Protein AF-A0A2H0JTB2-F1 (afdb_monomer_lite)

Sequence (152 aa):
MSIKDILLQKGWAGTTIDRGETVSHLNPVIRVMTVTMHYWDAAQRALEAGAATAGAVSADDMAQARKVLRMDIGKMCETVFSAGGVAYNGVDLEASDYTFEPDGWAGVRAQEKALGEALAQQVDIQHHMRTRAILAAVAANHEARMTLIRNC

pLDDT: mean 90.11, std 13.78, range [41.56, 98.75]

Structure (mmCIF, N/CA/C/O backbone):
data_AF-A0A2H0JTB2-F1
#
_entry.id   AF-A0A2H0JTB2-F1
#
loop_
_atom_site.group_PDB
_atom_site.id
_atom_site.type_symbol
_atom_site.label_atom_id
_atom_site.label_alt_id
_atom_site.label_comp_id
_atom_site.label_asym_id
_atom_site.label_entity_id
_atom_site.label_seq_id
_atom_site.pdbx_PDB_ins_code
_atom_site.Cartn_x
_atom_site.Cartn_y
_atom_site.Cartn_z
_atom_site.occupancy
_atom_site.B_iso_or_equiv
_atom_site.auth_seq_id
_atom_site.auth_comp_id
_atom_site.auth_asym_id
_atom_site.auth_atom_id
_atom_site.pdbx_PDB_model_num
ATOM 1 N N . MET A 1 1 ? -37.094 13.014 25.010 1.00 46.44 1 MET A N 1
ATOM 2 C CA . MET A 1 1 ? -35.644 13.154 24.770 1.00 46.44 1 MET A CA 1
ATOM 3 C C . MET A 1 1 ? -34.997 13.389 26.125 1.00 46.44 1 MET A C 1
ATOM 5 O O . MET A 1 1 ? -35.443 14.281 26.836 1.00 46.44 1 MET A O 1
ATOM 9 N N . SER A 1 2 ? -34.090 12.515 26.547 1.00 58.12 2 SER A N 1
ATOM 10 C CA . SER A 1 2 ? -33.542 12.465 27.904 1.00 58.12 2 SER A CA 1
ATOM 11 C C . SER A 1 2 ? -32.193 13.177 27.993 1.00 58.12 2 SER A C 1
ATOM 13 O O . SER A 1 2 ? -31.403 13.159 27.054 1.00 58.12 2 SER A O 1
ATOM 15 N N . ILE A 1 3 ? -31.873 13.728 29.167 1.00 59.16 3 ILE A N 1
ATOM 16 C CA . ILE A 1 3 ? -30.541 14.280 29.479 1.00 59.16 3 ILE A CA 1
ATOM 17 C C . ILE A 1 3 ? -29.433 13.223 29.289 1.00 59.16 3 ILE A C 1
ATOM 19 O O . ILE A 1 3 ? -28.303 13.566 28.944 1.00 59.16 3 ILE A O 1
ATOM 23 N N . LYS A 1 4 ? -29.761 11.931 29.446 1.00 54.06 4 LYS A N 1
ATOM 24 C CA . LYS A 1 4 ? -28.835 10.815 29.182 1.00 54.06 4 LYS A CA 1
ATOM 25 C C . LYS A 1 4 ? -28.439 10.710 27.702 1.00 54.06 4 LYS A C 1
ATOM 27 O O . LYS A 1 4 ? -27.277 10.433 27.418 1.00 54.06 4 LYS A O 1
ATOM 32 N N . ASP A 1 5 ? -29.362 11.000 26.787 1.00 54.88 5 ASP A N 1
ATOM 33 C CA . ASP A 1 5 ? -29.134 10.923 25.337 1.00 54.88 5 ASP A CA 1
ATOM 34 C C . ASP A 1 5 ? -28.129 12.006 24.893 1.00 54.88 5 ASP A C 1
ATOM 36 O O . ASP A 1 5 ? -27.235 11.757 24.089 1.00 54.88 5 ASP A O 1
ATOM 40 N N . ILE A 1 6 ? -28.222 13.196 25.499 1.00 59.03 6 ILE A N 1
ATOM 41 C CA . ILE A 1 6 ? -27.348 14.351 25.226 1.00 59.03 6 ILE A CA 1
ATOM 42 C C . ILE A 1 6 ? -25.940 14.151 25.817 1.00 59.03 6 ILE A C 1
ATOM 44 O O . ILE A 1 6 ? -24.952 14.614 25.247 1.00 59.03 6 ILE A O 1
ATOM 48 N N . LEU A 1 7 ? -25.822 13.446 26.949 1.00 52.47 7 LEU A N 1
ATOM 49 C CA . LEU A 1 7 ? -24.527 13.125 27.561 1.00 52.47 7 LEU A CA 1
ATOM 50 C C . LEU A 1 7 ? -23.753 12.048 26.785 1.00 52.47 7 LEU A C 1
ATOM 52 O O . LEU A 1 7 ? -22.538 12.173 26.651 1.00 52.47 7 LEU A O 1
ATOM 56 N N . LEU A 1 8 ? -24.436 11.043 26.224 1.00 54.69 8 LEU A N 1
ATOM 57 C CA . LEU A 1 8 ? -23.801 10.018 25.382 1.00 54.69 8 LEU A CA 1
ATOM 58 C C . LEU A 1 8 ? -23.358 10.555 24.009 1.00 54.69 8 LEU A C 1
ATOM 60 O O . LEU A 1 8 ? -22.412 10.033 23.426 1.00 54.69 8 LEU A O 1
ATOM 64 N N . GLN A 1 9 ? -23.965 11.639 23.515 1.00 44.19 9 GLN A N 1
ATOM 65 C CA . GLN A 1 9 ? -23.557 12.282 22.258 1.00 44.19 9 GLN A CA 1
ATOM 66 C C . GLN A 1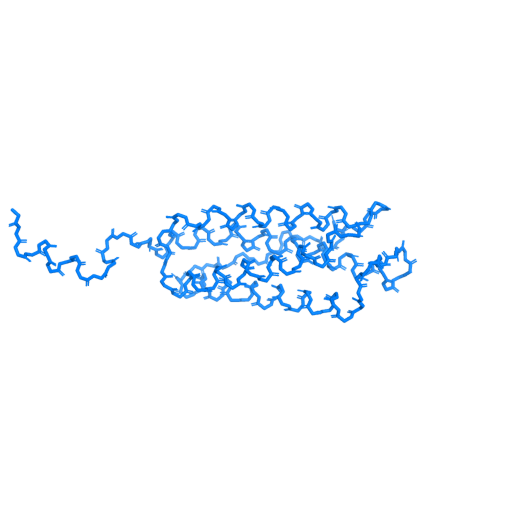 9 ? -22.242 13.081 22.343 1.00 44.19 9 GLN A C 1
ATOM 68 O O . GLN A 1 9 ? -21.721 13.513 21.312 1.00 44.19 9 GLN A O 1
ATOM 73 N N . LYS A 1 10 ? -21.639 13.252 23.530 1.00 43.25 10 LYS A N 1
ATOM 74 C CA . LYS A 1 10 ? -20.318 13.890 23.666 1.00 43.25 10 LYS A CA 1
ATOM 75 C C . LYS A 1 10 ? -19.164 12.909 23.440 1.00 43.25 10 LYS A C 1
ATOM 77 O O . LYS A 1 10 ? -18.406 12.599 24.353 1.00 43.25 10 LYS A O 1
ATOM 82 N N . GLY A 1 11 ? -18.989 12.533 22.172 1.00 41.56 11 GLY A N 1
ATOM 83 C CA . GLY A 1 11 ? -17.727 12.010 21.642 1.00 41.56 11 GLY A CA 1
ATOM 84 C C . GLY A 1 11 ? -17.784 10.577 21.122 1.00 41.56 11 GLY A C 1
ATOM 85 O O . GLY A 1 11 ? -17.272 9.678 21.778 1.00 41.56 11 GLY A O 1
ATOM 86 N N . TRP A 1 12 ? -18.320 10.384 19.907 1.00 48.94 12 TRP A N 1
ATOM 87 C CA . TRP A 1 12 ? -18.082 9.203 19.043 1.00 48.94 12 TRP A CA 1
ATOM 88 C C . TRP A 1 12 ? -18.455 7.805 19.598 1.00 48.94 12 TRP A C 1
ATOM 90 O O . TRP A 1 12 ? -18.274 6.788 18.919 1.00 48.94 12 TRP A O 1
ATOM 100 N N . ALA A 1 13 ? -19.016 7.744 20.805 1.00 46.31 13 ALA A N 1
ATOM 101 C CA . ALA A 1 13 ? -19.425 6.526 21.486 1.00 46.31 13 ALA A CA 1
ATOM 102 C C . ALA A 1 13 ? -20.735 5.982 20.890 1.00 46.31 13 ALA A C 1
ATOM 104 O O . ALA A 1 13 ? -21.819 6.471 21.199 1.00 46.31 13 ALA A O 1
ATOM 105 N N . GLY A 1 14 ? -20.619 4.966 20.030 1.00 55.06 14 GLY A N 1
ATOM 106 C CA . GLY A 1 14 ? -21.752 4.257 19.418 1.00 55.06 14 GLY A CA 1
ATOM 107 C C . GLY A 1 14 ? -21.791 4.275 17.887 1.00 55.06 14 GLY A C 1
ATOM 108 O O . GLY A 1 14 ? -22.578 3.534 17.313 1.00 55.06 14 GLY A O 1
ATOM 109 N N . THR A 1 15 ? -20.952 5.079 17.224 1.00 73.12 15 THR A N 1
ATOM 110 C CA . THR A 1 15 ? -20.831 5.098 15.749 1.00 73.12 15 THR A CA 1
ATOM 111 C C . THR A 1 15 ? -19.473 4.644 15.232 1.00 73.12 15 THR A C 1
ATOM 113 O O . THR A 1 15 ? -19.349 4.406 14.040 1.00 73.12 15 THR A O 1
ATOM 116 N N . THR A 1 16 ? -18.453 4.566 16.091 1.00 89.56 16 THR A N 1
ATOM 117 C CA . THR A 1 16 ? -17.132 4.043 15.707 1.00 89.56 16 THR A CA 1
ATOM 118 C C . THR A 1 16 ? -17.220 2.527 15.561 1.00 89.56 16 THR A C 1
ATOM 120 O O . THR A 1 16 ? -17.787 1.892 16.451 1.00 89.56 16 THR A O 1
ATOM 123 N N . ILE A 1 17 ? -16.644 1.966 14.494 1.00 93.94 17 ILE A N 1
ATOM 124 C CA . ILE A 1 17 ? -16.574 0.508 14.309 1.00 93.94 17 ILE A CA 1
ATOM 125 C C . ILE A 1 17 ? -15.826 -0.163 15.466 1.00 93.94 17 ILE A C 1
ATOM 127 O O . ILE A 1 17 ? -14.963 0.451 16.105 1.00 93.94 17 ILE A O 1
ATOM 131 N N . ASP A 1 18 ? -16.130 -1.430 15.725 1.00 94.31 18 ASP A N 1
ATOM 132 C CA . ASP A 1 18 ? -15.445 -2.210 16.743 1.00 94.31 18 ASP A CA 1
ATOM 133 C C . ASP A 1 18 ? -14.055 -2.709 16.290 1.00 94.31 18 ASP A C 1
ATOM 135 O O . ASP A 1 18 ? -13.543 -2.429 15.196 1.00 94.31 18 ASP A O 1
ATOM 139 N N . ARG A 1 19 ? -13.382 -3.433 17.189 1.00 95.06 19 ARG A N 1
ATOM 140 C CA . ARG A 1 19 ? -12.046 -3.978 16.933 1.00 95.06 19 ARG A CA 1
ATOM 141 C C . ARG A 1 19 ? -12.048 -5.093 15.884 1.00 95.06 19 ARG A C 1
ATOM 143 O O . ARG A 1 19 ? -11.144 -5.120 15.057 1.00 95.06 19 ARG A O 1
ATOM 150 N N . GLY A 1 20 ? -13.028 -5.993 15.897 1.00 96.62 20 GLY A N 1
ATOM 151 C CA . GLY A 1 20 ? -13.170 -7.062 14.906 1.00 96.62 20 GLY A CA 1
ATOM 152 C C . GLY A 1 20 ? -13.525 -6.519 13.522 1.00 96.62 20 GLY A C 1
ATOM 153 O O . GLY A 1 20 ? -12.956 -6.966 12.525 1.00 96.62 20 GLY A O 1
ATOM 154 N N . GLU A 1 21 ? -14.374 -5.494 13.456 1.00 97.25 21 GLU A N 1
ATOM 155 C CA . GLU A 1 21 ? -14.641 -4.732 12.231 1.00 97.25 21 GLU A CA 1
ATOM 156 C C . GLU A 1 21 ? -13.365 -4.047 11.718 1.00 97.25 21 GLU A C 1
ATOM 158 O O . GLU A 1 21 ? -13.029 -4.179 10.542 1.00 97.25 21 GLU A O 1
ATOM 163 N N . THR A 1 22 ? -12.583 -3.404 12.598 1.00 96.88 22 THR A N 1
ATOM 164 C CA . THR A 1 22 ? -11.279 -2.813 12.235 1.00 96.88 22 THR A CA 1
ATOM 165 C C . THR A 1 22 ? -10.350 -3.856 11.598 1.00 96.88 22 THR A C 1
ATOM 167 O O . THR A 1 22 ? -9.773 -3.608 10.541 1.00 96.88 22 THR A O 1
ATOM 170 N N . VAL A 1 23 ? -10.225 -5.049 12.193 1.00 98.25 23 VAL A N 1
ATOM 171 C CA . VAL A 1 23 ? -9.418 -6.153 11.634 1.00 98.25 23 VAL A CA 1
ATOM 172 C C . VAL A 1 23 ? -9.951 -6.589 10.263 1.00 98.25 23 VAL A C 1
ATOM 174 O O . VAL A 1 23 ? -9.175 -6.753 9.320 1.00 98.25 23 VAL A O 1
ATOM 177 N N . SER A 1 24 ? -11.272 -6.740 10.146 1.00 98.12 24 SER A N 1
ATOM 178 C CA . SER A 1 24 ? -11.953 -7.214 8.934 1.00 98.12 24 SER A CA 1
ATOM 179 C C . SER A 1 24 ? -11.835 -6.237 7.762 1.00 98.12 24 SER A C 1
ATOM 181 O O . SER A 1 24 ? -11.695 -6.672 6.622 1.00 98.12 24 SER A O 1
ATOM 183 N N . HIS A 1 25 ? -11.839 -4.930 8.031 1.00 98.12 25 HIS A N 1
ATOM 184 C CA . HIS A 1 25 ? -11.683 -3.891 7.013 1.00 98.12 25 HIS A CA 1
ATOM 185 C C . HIS A 1 25 ? -10.225 -3.640 6.609 1.00 98.12 25 HIS A C 1
ATOM 187 O O . HIS A 1 25 ? -9.956 -3.422 5.428 1.00 98.12 25 HIS A O 1
ATOM 193 N N . LEU A 1 26 ? -9.270 -3.683 7.547 1.00 98.44 26 LEU A N 1
ATOM 194 C CA . LEU A 1 26 ? -7.871 -3.363 7.236 1.00 98.44 26 LEU A CA 1
ATOM 195 C C . LEU A 1 26 ? -7.109 -4.522 6.579 1.00 98.44 26 LEU A C 1
ATOM 197 O O . LEU A 1 26 ? -6.254 -4.261 5.736 1.00 98.44 26 LEU A O 1
ATOM 201 N N . ASN A 1 27 ? -7.406 -5.786 6.901 1.00 98.56 27 ASN A N 1
ATOM 202 C CA . ASN A 1 27 ? -6.689 -6.929 6.315 1.00 98.56 27 ASN A CA 1
ATOM 203 C C . ASN A 1 27 ? -6.789 -7.024 4.773 1.00 98.56 27 ASN A C 1
ATOM 205 O O . ASN A 1 27 ? -5.755 -7.247 4.139 1.00 98.56 27 ASN A O 1
ATOM 209 N N . PRO A 1 28 ? -7.956 -6.797 4.134 1.00 98.50 28 PRO A N 1
ATOM 210 C CA . PRO A 1 28 ? -8.051 -6.679 2.678 1.00 98.50 28 PRO A CA 1
ATOM 211 C C . PRO A 1 28 ? -7.175 -5.560 2.097 1.00 98.50 28 PRO A C 1
ATOM 213 O O . PRO A 1 28 ? -6.504 -5.777 1.090 1.00 98.50 28 PRO A O 1
ATOM 216 N N . VAL A 1 29 ? -7.114 -4.392 2.752 1.00 98.69 29 VAL A N 1
ATOM 217 C CA . VAL A 1 29 ? -6.257 -3.273 2.318 1.00 98.69 29 VAL A CA 1
ATOM 218 C C . VAL A 1 29 ? -4.778 -3.649 2.440 1.00 98.69 29 VAL A C 1
ATOM 220 O O . VAL A 1 29 ? -4.026 -3.459 1.488 1.00 98.69 29 VAL A O 1
ATOM 223 N N . ILE A 1 30 ? -4.366 -4.257 3.560 1.00 98.75 30 ILE A N 1
ATOM 224 C CA . ILE A 1 30 ? -2.994 -4.754 3.767 1.00 98.75 30 ILE A CA 1
ATOM 225 C C . ILE A 1 30 ? -2.615 -5.756 2.671 1.00 98.75 30 ILE A C 1
ATOM 227 O O . ILE A 1 30 ? -1.527 -5.652 2.113 1.00 98.75 30 ILE A O 1
ATOM 231 N N . ARG A 1 31 ? -3.515 -6.675 2.295 1.00 98.62 31 ARG A N 1
ATOM 232 C CA . ARG A 1 31 ? -3.274 -7.620 1.194 1.00 98.62 31 ARG A CA 1
ATOM 233 C C . ARG A 1 31 ? -3.000 -6.916 -0.131 1.00 98.62 31 ARG A C 1
ATOM 235 O O . ARG A 1 31 ? -2.021 -7.253 -0.793 1.00 98.62 31 ARG A O 1
ATOM 242 N N . VAL A 1 32 ? -3.803 -5.915 -0.494 1.00 98.50 32 VAL A N 1
ATOM 243 C CA . VAL A 1 32 ? -3.564 -5.119 -1.710 1.00 98.50 32 VAL A CA 1
ATOM 244 C C . VAL A 1 32 ? -2.237 -4.355 -1.617 1.00 98.50 32 VAL A C 1
ATOM 246 O O . VAL A 1 32 ? -1.475 -4.350 -2.581 1.00 98.50 32 VAL A O 1
ATOM 249 N N . MET A 1 33 ? -1.895 -3.778 -0.460 1.00 98.69 33 MET A N 1
ATOM 250 C CA . MET A 1 33 ? -0.603 -3.104 -0.253 1.00 98.69 33 MET A CA 1
ATOM 251 C C . MET A 1 33 ? 0.591 -4.061 -0.402 1.00 98.69 33 MET A C 1
ATOM 253 O O . MET A 1 33 ? 1.577 -3.695 -1.040 1.00 98.69 33 MET A O 1
ATOM 257 N N . THR A 1 34 ? 0.508 -5.286 0.128 1.00 98.25 34 THR A N 1
ATOM 258 C CA . THR A 1 34 ? 1.553 -6.314 -0.025 1.00 98.25 34 THR A CA 1
ATOM 259 C C . THR A 1 34 ? 1.703 -6.742 -1.486 1.00 98.25 34 THR A C 1
ATOM 261 O O . THR A 1 34 ? 2.819 -6.774 -1.996 1.00 98.25 34 THR A O 1
ATOM 264 N N . VAL A 1 35 ? 0.597 -6.974 -2.203 1.00 98.19 35 VAL A N 1
ATOM 265 C CA . VAL A 1 35 ? 0.626 -7.247 -3.653 1.00 98.19 35 VAL A CA 1
ATOM 266 C C . VAL A 1 35 ? 1.249 -6.074 -4.422 1.00 98.19 35 VAL A C 1
ATOM 268 O O . VAL A 1 35 ? 2.134 -6.283 -5.248 1.00 98.19 35 VAL A O 1
ATOM 271 N N . THR A 1 36 ? 0.866 -4.835 -4.103 1.00 97.94 36 THR A N 1
ATOM 272 C CA . THR A 1 36 ? 1.453 -3.617 -4.691 1.00 97.94 36 THR A CA 1
ATOM 273 C C . THR A 1 36 ? 2.968 -3.582 -4.468 1.00 97.94 36 THR A C 1
ATOM 275 O O . THR A 1 36 ? 3.723 -3.323 -5.403 1.00 97.94 36 THR A O 1
ATOM 278 N N . MET A 1 37 ? 3.435 -3.922 -3.261 1.00 97.94 37 MET A N 1
ATOM 279 C CA . MET A 1 37 ? 4.862 -3.998 -2.934 1.00 97.94 37 MET A CA 1
ATOM 280 C C . MET A 1 37 ? 5.598 -5.034 -3.794 1.00 97.94 37 MET A C 1
ATOM 282 O O . MET A 1 37 ? 6.683 -4.736 -4.285 1.00 97.94 37 MET A O 1
ATOM 286 N N . HIS A 1 38 ? 5.011 -6.207 -4.056 1.00 97.38 38 HIS A N 1
ATOM 287 C CA . HIS A 1 38 ? 5.632 -7.198 -4.941 1.00 97.38 38 HIS A CA 1
ATOM 288 C C . HIS A 1 38 ? 5.778 -6.714 -6.393 1.00 97.38 38 HIS A C 1
ATOM 290 O O . HIS A 1 38 ? 6.794 -7.010 -7.021 1.00 97.38 38 HIS A O 1
ATOM 296 N N . TYR A 1 39 ? 4.835 -5.924 -6.918 1.00 96.56 39 TYR A N 1
ATOM 297 C CA . TYR A 1 39 ? 4.982 -5.303 -8.243 1.00 96.56 39 TYR A CA 1
ATOM 298 C C . TYR A 1 39 ? 6.072 -4.219 -8.269 1.00 96.56 39 TYR A C 1
ATOM 300 O O . TYR A 1 39 ? 6.840 -4.151 -9.228 1.00 96.56 39 TYR A O 1
ATOM 308 N N . TRP A 1 40 ? 6.211 -3.414 -7.209 1.00 96.44 40 TRP A N 1
ATOM 309 C CA . TRP A 1 40 ? 7.342 -2.484 -7.070 1.00 96.44 40 TRP A CA 1
ATOM 310 C C . TRP A 1 40 ? 8.692 -3.214 -6.939 1.00 96.44 40 TRP A C 1
ATOM 312 O O . TRP A 1 40 ? 9.699 -2.772 -7.493 1.00 96.44 40 TRP A O 1
ATOM 322 N N . ASP A 1 41 ? 8.723 -4.357 -6.252 1.00 95.75 41 ASP A N 1
ATOM 323 C CA . ASP A 1 41 ? 9.901 -5.223 -6.139 1.00 95.75 41 ASP A CA 1
ATOM 324 C C . ASP A 1 41 ? 10.246 -5.898 -7.479 1.00 95.75 41 ASP A C 1
ATOM 326 O O . ASP A 1 41 ? 11.420 -6.032 -7.824 1.00 95.75 41 ASP A O 1
ATOM 330 N N . ALA A 1 42 ? 9.247 -6.299 -8.269 1.00 94.75 42 ALA A N 1
ATOM 331 C CA . ALA A 1 42 ? 9.428 -6.786 -9.635 1.00 94.75 42 ALA A CA 1
ATOM 332 C C . ALA A 1 42 ? 10.012 -5.703 -10.553 1.00 94.75 42 ALA A C 1
ATOM 334 O O . ALA A 1 42 ? 11.003 -5.961 -11.236 1.00 94.75 42 ALA A O 1
ATOM 335 N N . ALA A 1 43 ? 9.462 -4.484 -10.496 1.00 93.94 43 ALA A N 1
ATOM 336 C CA . ALA A 1 43 ? 9.964 -3.335 -11.242 1.00 93.94 43 ALA A CA 1
ATOM 337 C C . ALA A 1 43 ? 11.438 -3.056 -10.922 1.00 93.94 43 ALA A C 1
ATOM 339 O O . ALA A 1 43 ? 12.264 -3.023 -11.832 1.00 93.94 43 ALA A O 1
ATOM 340 N N . GLN A 1 44 ? 11.807 -2.944 -9.639 1.00 93.81 44 GLN A N 1
ATOM 341 C CA . GLN A 1 44 ? 13.206 -2.710 -9.270 1.00 93.81 44 GLN A CA 1
ATOM 342 C C . GLN A 1 44 ? 14.137 -3.830 -9.767 1.00 93.81 44 GLN A C 1
ATOM 344 O O . GLN A 1 44 ? 15.171 -3.521 -10.355 1.00 93.81 44 GLN A O 1
ATOM 349 N N . ARG A 1 45 ? 13.764 -5.109 -9.605 1.00 92.75 45 ARG A N 1
ATOM 350 C CA . ARG A 1 45 ? 14.576 -6.247 -10.083 1.00 92.75 45 ARG A CA 1
ATOM 351 C C . ARG A 1 45 ? 14.811 -6.202 -11.599 1.00 92.75 45 ARG A C 1
ATOM 353 O O . ARG A 1 45 ? 15.919 -6.479 -12.049 1.00 92.75 45 ARG A O 1
ATOM 360 N N . ALA A 1 46 ? 13.800 -5.831 -12.387 1.00 90.69 46 ALA A N 1
ATOM 361 C CA . ALA A 1 46 ? 13.927 -5.720 -13.841 1.00 90.69 46 ALA A CA 1
ATOM 362 C C . ALA A 1 46 ? 14.839 -4.557 -14.272 1.00 90.69 46 ALA A C 1
ATOM 364 O O . ALA A 1 46 ? 15.616 -4.707 -15.216 1.00 90.69 46 ALA A O 1
ATOM 365 N N . LEU A 1 47 ? 14.787 -3.425 -13.562 1.00 88.44 47 LEU A N 1
ATOM 366 C CA . LEU A 1 47 ? 15.674 -2.281 -13.799 1.00 88.44 47 LEU A CA 1
ATOM 367 C C . LEU A 1 47 ? 17.129 -2.593 -13.419 1.00 88.44 47 LEU A C 1
ATOM 369 O O . LEU A 1 47 ? 18.036 -2.297 -14.191 1.00 88.44 47 LEU A O 1
ATOM 373 N N . GLU A 1 48 ? 17.356 -3.239 -12.271 1.00 90.50 48 GLU A N 1
ATOM 374 C CA . GLU A 1 48 ? 18.687 -3.681 -11.824 1.00 90.50 48 GLU A CA 1
ATOM 375 C C . GLU A 1 48 ? 19.314 -4.705 -12.783 1.00 90.50 48 GLU A C 1
ATOM 377 O O . GLU A 1 48 ? 20.520 -4.676 -13.019 1.00 90.50 48 GLU A O 1
ATOM 382 N N . ALA A 1 49 ? 18.496 -5.577 -13.383 1.00 88.88 49 ALA A N 1
ATOM 383 C CA . ALA A 1 49 ? 18.928 -6.538 -14.397 1.00 88.88 49 ALA A CA 1
ATOM 384 C C . ALA A 1 49 ? 19.142 -5.926 -15.798 1.00 88.88 49 ALA A C 1
ATOM 386 O O . ALA A 1 49 ? 19.572 -6.635 -16.708 1.00 88.88 49 ALA A O 1
ATOM 387 N N . GLY A 1 50 ? 18.807 -4.645 -16.009 1.00 84.44 50 GLY A N 1
ATOM 388 C CA . GLY A 1 50 ? 18.816 -4.011 -17.334 1.00 84.44 50 GLY A CA 1
ATOM 389 C C . GLY A 1 50 ? 17.770 -4.574 -18.308 1.00 84.44 50 GLY A C 1
ATOM 390 O O . GLY A 1 50 ? 17.868 -4.344 -19.511 1.00 84.44 50 GLY A O 1
ATOM 391 N N . ALA A 1 51 ? 16.776 -5.313 -17.803 1.00 82.94 51 ALA A N 1
ATOM 392 C CA . ALA A 1 51 ? 15.719 -5.942 -18.595 1.00 82.94 51 ALA A CA 1
ATOM 393 C C . ALA A 1 51 ? 14.604 -4.959 -19.001 1.00 82.94 51 ALA A C 1
ATOM 395 O O . ALA A 1 51 ? 13.809 -5.264 -19.888 1.00 82.94 51 ALA A O 1
ATOM 396 N N . ALA A 1 52 ? 14.548 -3.782 -18.370 1.00 82.31 52 ALA A N 1
ATOM 397 C CA . ALA A 1 52 ? 13.611 -2.712 -18.689 1.00 82.31 52 ALA A CA 1
ATOM 398 C C . ALA A 1 52 ? 14.221 -1.323 -18.424 1.00 82.31 52 ALA A C 1
ATOM 400 O O . ALA A 1 52 ? 15.287 -1.202 -17.818 1.00 82.31 52 ALA A O 1
ATOM 401 N N . THR A 1 53 ? 13.536 -0.262 -18.858 1.00 79.12 53 THR A N 1
ATOM 402 C CA . THR A 1 53 ? 13.927 1.133 -18.605 1.00 79.12 53 THR A CA 1
ATOM 403 C C . THR A 1 53 ? 13.007 1.785 -17.572 1.00 79.12 53 THR A C 1
ATOM 405 O O . THR A 1 53 ? 11.807 1.523 -17.524 1.00 79.12 53 THR A O 1
ATOM 408 N N . ALA A 1 54 ? 13.561 2.660 -16.728 1.00 76.69 54 ALA A N 1
ATOM 409 C CA . ALA A 1 54 ? 12.819 3.274 -15.620 1.00 76.69 54 ALA A CA 1
ATOM 410 C C . ALA A 1 54 ? 11.843 4.386 -16.059 1.00 76.69 54 ALA A C 1
ATOM 412 O O . ALA A 1 54 ? 11.091 4.914 -15.241 1.00 76.69 54 ALA A O 1
ATOM 413 N N . GLY A 1 55 ? 11.852 4.758 -17.343 1.00 84.38 55 GLY A N 1
ATOM 414 C CA . GLY A 1 55 ? 11.139 5.931 -17.841 1.00 84.38 55 GLY A CA 1
ATOM 415 C C . GLY A 1 55 ? 11.673 7.204 -17.183 1.00 84.38 55 GLY A C 1
ATOM 416 O O . GLY A 1 55 ? 12.864 7.497 -17.271 1.00 84.38 55 GLY A O 1
ATOM 417 N N . ALA A 1 56 ? 10.788 7.944 -16.516 1.00 83.94 56 ALA A N 1
ATOM 418 C CA . ALA A 1 56 ? 11.128 9.155 -15.769 1.00 83.94 56 ALA A CA 1
ATOM 419 C C . ALA A 1 56 ? 11.437 8.909 -14.274 1.00 83.94 56 ALA A C 1
ATOM 421 O O . ALA A 1 56 ? 11.785 9.856 -13.573 1.00 83.94 56 ALA A O 1
ATOM 422 N N . VAL A 1 57 ? 11.304 7.674 -13.770 1.00 90.00 57 VAL A N 1
ATOM 423 C CA . VAL A 1 57 ? 11.533 7.346 -12.351 1.00 90.00 57 VAL A CA 1
ATOM 424 C C . VAL A 1 57 ? 13.031 7.203 -12.074 1.00 90.00 57 VAL A C 1
ATOM 426 O O . VAL A 1 57 ? 13.706 6.399 -12.717 1.00 90.00 57 VAL A O 1
ATOM 429 N N . SER A 1 58 ? 13.568 7.943 -11.099 1.00 91.50 58 SER A N 1
ATOM 430 C CA . SER A 1 58 ? 14.957 7.752 -10.663 1.00 91.50 58 SER A CA 1
ATOM 431 C C . SER A 1 58 ? 15.104 6.547 -9.720 1.00 91.50 58 SER A C 1
ATOM 433 O O . SER A 1 58 ? 14.139 6.090 -9.101 1.00 91.50 58 SER A O 1
ATOM 435 N N . ALA A 1 59 ? 16.331 6.039 -9.564 1.00 90.56 59 ALA A N 1
ATOM 436 C CA . ALA A 1 59 ? 16.620 4.971 -8.602 1.00 90.56 59 ALA A CA 1
ATOM 437 C C . ALA A 1 59 ? 16.313 5.391 -7.148 1.00 90.56 59 ALA A C 1
ATOM 439 O O . ALA A 1 59 ? 15.835 4.573 -6.360 1.00 90.56 59 ALA A O 1
ATOM 440 N N . ASP A 1 60 ? 16.520 6.669 -6.812 1.00 93.69 60 ASP A N 1
ATOM 441 C CA . ASP A 1 60 ? 16.221 7.218 -5.486 1.00 93.69 60 ASP A CA 1
ATOM 442 C C . ASP A 1 60 ? 14.707 7.319 -5.244 1.00 93.69 60 ASP A C 1
ATOM 444 O O . ASP A 1 60 ? 14.228 6.932 -4.175 1.00 93.69 60 ASP A O 1
ATOM 448 N N . ASP A 1 61 ? 13.934 7.753 -6.247 1.00 94.56 61 ASP A N 1
ATOM 449 C CA . ASP A 1 61 ? 12.468 7.802 -6.165 1.00 94.56 61 ASP A CA 1
ATOM 450 C C . ASP A 1 61 ? 11.868 6.396 -6.018 1.00 94.56 61 ASP A C 1
ATOM 452 O O . ASP A 1 61 ? 10.995 6.175 -5.177 1.00 94.56 61 ASP A O 1
ATOM 456 N N . MET A 1 62 ? 12.378 5.425 -6.785 1.00 94.06 62 MET A N 1
ATOM 457 C CA . MET A 1 62 ? 12.033 4.000 -6.686 1.00 94.06 62 MET A CA 1
ATOM 458 C C . MET A 1 62 ? 12.298 3.455 -5.271 1.00 94.06 62 MET A C 1
ATOM 460 O O . MET A 1 62 ? 11.414 2.865 -4.638 1.00 94.06 62 MET A O 1
ATOM 464 N N . ALA A 1 63 ? 13.501 3.692 -4.738 1.00 95.06 63 ALA A N 1
ATOM 465 C CA . ALA A 1 63 ? 13.884 3.245 -3.402 1.00 95.06 63 ALA A CA 1
ATOM 466 C C . ALA A 1 63 ? 13.024 3.900 -2.305 1.00 95.06 63 ALA A C 1
ATOM 468 O O . ALA A 1 63 ? 12.591 3.226 -1.363 1.00 95.06 63 ALA A O 1
ATOM 469 N N . GLN A 1 64 ? 12.732 5.196 -2.436 1.00 97.00 64 GLN A N 1
ATOM 470 C CA . GLN A 1 64 ? 11.896 5.939 -1.499 1.00 97.00 64 GLN A CA 1
ATOM 471 C C . GLN A 1 64 ? 10.426 5.489 -1.562 1.00 97.00 64 GLN A C 1
ATOM 473 O O . GLN A 1 64 ? 9.819 5.285 -0.509 1.00 97.00 64 GLN A O 1
ATOM 478 N N . ALA A 1 65 ? 9.869 5.250 -2.753 1.00 96.75 65 ALA A N 1
ATOM 479 C CA . ALA A 1 65 ? 8.515 4.725 -2.940 1.00 96.75 65 ALA A CA 1
ATOM 480 C C . ALA A 1 65 ? 8.332 3.358 -2.252 1.00 96.75 65 ALA A C 1
ATOM 482 O O . ALA A 1 65 ? 7.433 3.202 -1.419 1.00 96.75 65 ALA A O 1
ATOM 483 N N . ARG A 1 66 ? 9.241 2.402 -2.509 1.00 97.56 66 ARG A N 1
ATOM 484 C CA . ARG A 1 66 ? 9.272 1.079 -1.850 1.00 97.56 66 ARG A CA 1
ATOM 485 C C . ARG A 1 66 ? 9.443 1.174 -0.333 1.00 97.56 66 ARG A C 1
ATOM 487 O O . ARG A 1 66 ? 8.775 0.465 0.420 1.00 97.56 66 ARG A O 1
ATOM 494 N N . LYS A 1 67 ? 10.327 2.058 0.145 1.00 98.38 67 LYS A N 1
ATOM 495 C CA . LYS A 1 67 ? 10.547 2.289 1.583 1.00 98.38 67 LYS A CA 1
ATOM 496 C C . LYS A 1 67 ? 9.283 2.810 2.269 1.00 98.38 67 LYS A C 1
ATOM 498 O O . LYS A 1 67 ? 8.934 2.312 3.338 1.00 98.38 67 LYS A O 1
ATOM 503 N N . VAL A 1 68 ? 8.600 3.785 1.669 1.00 98.50 68 VAL A N 1
ATOM 504 C CA . VAL A 1 68 ? 7.360 4.360 2.210 1.00 98.50 68 VAL A CA 1
ATOM 505 C C . VAL A 1 68 ? 6.238 3.324 2.233 1.00 98.50 68 VAL A C 1
ATOM 507 O O . VAL A 1 68 ? 5.646 3.123 3.291 1.00 98.50 68 VAL A O 1
ATOM 510 N N . LEU A 1 69 ? 6.022 2.590 1.136 1.00 98.62 69 LEU A N 1
ATOM 511 C CA . LEU A 1 69 ? 5.012 1.529 1.077 1.00 98.62 69 LEU A CA 1
ATOM 512 C C . LEU A 1 69 ? 5.240 0.459 2.162 1.00 98.62 69 LEU A C 1
ATOM 514 O O . LEU A 1 69 ? 4.306 0.108 2.882 1.00 98.62 69 LEU A O 1
ATOM 518 N N . ARG A 1 70 ? 6.489 0.020 2.376 1.00 98.31 70 ARG A N 1
ATOM 519 C CA . ARG A 1 70 ? 6.837 -0.916 3.462 1.00 98.31 70 ARG A CA 1
ATOM 520 C C . ARG A 1 70 ? 6.526 -0.357 4.858 1.00 98.31 70 ARG A C 1
ATOM 522 O O . ARG A 1 70 ? 6.015 -1.088 5.704 1.00 98.31 70 ARG A O 1
ATOM 529 N N . MET A 1 71 ? 6.823 0.921 5.115 1.00 98.62 71 MET A N 1
ATOM 530 C CA . MET A 1 71 ? 6.493 1.567 6.397 1.00 98.62 71 MET A CA 1
ATOM 531 C C . MET A 1 71 ? 4.980 1.674 6.613 1.00 98.62 71 MET A C 1
ATOM 533 O O . MET A 1 71 ? 4.512 1.533 7.741 1.00 98.62 71 MET A O 1
ATOM 537 N N . ASP A 1 72 ? 4.212 1.917 5.553 1.00 98.75 72 ASP A N 1
ATOM 538 C CA . ASP A 1 72 ? 2.758 2.023 5.637 1.00 98.75 72 ASP A CA 1
ATOM 539 C C . ASP A 1 72 ? 2.093 0.659 5.861 1.00 98.75 72 ASP A C 1
ATOM 541 O O . ASP A 1 72 ? 1.206 0.567 6.710 1.00 98.75 72 ASP A O 1
ATOM 545 N N . ILE A 1 73 ? 2.580 -0.413 5.215 1.00 98.69 73 ILE A N 1
ATOM 546 C CA . ILE A 1 73 ? 2.189 -1.800 5.539 1.00 98.69 73 ILE A CA 1
ATOM 547 C C . ILE A 1 73 ? 2.424 -2.071 7.032 1.00 98.69 73 ILE A C 1
ATOM 549 O O . ILE A 1 73 ? 1.511 -2.514 7.725 1.00 98.69 73 ILE A O 1
ATOM 553 N N . GLY A 1 74 ? 3.607 -1.725 7.556 1.00 98.50 74 GLY A N 1
ATOM 554 C CA . GLY A 1 74 ? 3.941 -1.889 8.976 1.00 98.50 74 GLY A CA 1
ATOM 555 C C . GLY A 1 74 ? 2.929 -1.224 9.919 1.00 98.50 74 GLY A C 1
ATOM 556 O O . GLY A 1 74 ? 2.390 -1.887 10.803 1.00 98.50 74 GLY A O 1
ATOM 557 N N . LYS A 1 75 ? 2.591 0.053 9.687 1.00 98.50 75 LYS A N 1
ATOM 558 C CA . LYS A 1 75 ? 1.597 0.798 10.492 1.00 98.50 75 LYS A CA 1
ATOM 559 C C . LYS A 1 75 ? 0.190 0.196 10.412 1.00 98.50 75 LYS A C 1
ATOM 561 O O . LYS A 1 75 ? -0.557 0.226 11.393 1.00 98.50 75 LYS A O 1
ATOM 566 N N . MET A 1 76 ? -0.196 -0.323 9.248 1.00 98.44 76 MET A N 1
ATOM 567 C CA . MET A 1 76 ? -1.492 -0.977 9.058 1.00 98.44 76 MET A CA 1
ATOM 568 C C . MET A 1 76 ? -1.543 -2.304 9.830 1.00 98.44 76 MET A C 1
ATOM 570 O O . MET A 1 76 ? -2.491 -2.533 10.582 1.00 98.44 76 MET A O 1
ATOM 574 N N . CYS A 1 77 ? -0.483 -3.116 9.762 1.00 98.69 77 CYS A N 1
ATOM 575 C CA . CYS A 1 77 ? -0.341 -4.331 10.569 1.00 98.69 77 CYS A CA 1
ATOM 576 C C . CYS A 1 77 ? -0.340 -4.028 12.078 1.00 98.69 77 CYS A C 1
ATOM 578 O O . CYS A 1 77 ? -1.089 -4.656 12.823 1.00 98.69 77 CYS A O 1
ATOM 580 N N . GLU A 1 78 ? 0.410 -3.018 12.534 1.00 98.69 78 GLU A N 1
ATOM 581 C CA . GLU A 1 78 ? 0.378 -2.535 13.926 1.00 98.69 78 GLU A CA 1
ATOM 582 C C . GLU A 1 78 ? -1.032 -2.139 14.380 1.00 98.69 78 GLU A C 1
ATOM 584 O O . GLU A 1 78 ? -1.398 -2.366 15.535 1.00 98.69 78 GLU A O 1
ATOM 589 N N . THR A 1 79 ? -1.843 -1.566 13.487 1.00 98.12 79 THR A N 1
ATOM 590 C CA . THR A 1 79 ? -3.232 -1.194 13.788 1.00 98.12 79 THR A CA 1
ATOM 591 C C . THR A 1 79 ? -4.110 -2.434 13.977 1.00 98.12 79 THR A C 1
ATOM 593 O O . THR A 1 79 ? -4.878 -2.490 14.937 1.00 98.12 79 THR A O 1
ATOM 596 N N . VAL A 1 80 ? -3.941 -3.462 13.138 1.00 98.62 80 VAL A N 1
ATOM 597 C CA . VAL A 1 80 ? -4.623 -4.761 13.283 1.00 98.62 80 VAL A CA 1
ATOM 598 C C . VAL A 1 80 ? -4.205 -5.478 14.574 1.00 98.62 80 VAL A C 1
ATOM 600 O O . VAL A 1 80 ? -5.070 -5.932 15.325 1.00 98.62 80 VAL A O 1
ATOM 603 N N . PHE A 1 81 ? -2.908 -5.505 14.899 1.00 98.38 81 PHE A N 1
ATOM 604 C CA . PHE A 1 81 ? -2.416 -6.062 16.165 1.00 98.38 81 PHE A CA 1
ATOM 605 C C . PHE A 1 81 ? -2.934 -5.275 17.381 1.00 98.38 81 PHE A C 1
ATOM 607 O O . PHE A 1 81 ? -3.326 -5.872 18.381 1.00 98.38 81 PHE A O 1
ATOM 614 N N . SER A 1 82 ? -3.021 -3.942 17.289 1.00 97.19 82 SER A N 1
ATOM 615 C CA . SER A 1 82 ? -3.581 -3.082 18.350 1.00 97.19 82 SER A CA 1
ATOM 616 C C . SER A 1 82 ? -5.083 -3.304 18.574 1.00 97.19 82 SER A C 1
ATOM 618 O O . SER A 1 82 ? -5.585 -3.090 19.679 1.00 97.19 82 SER A O 1
ATOM 620 N N . ALA A 1 83 ? -5.804 -3.752 17.544 1.00 96.75 83 ALA A N 1
ATOM 621 C CA . ALA A 1 83 ? -7.187 -4.209 17.652 1.00 96.75 83 ALA A CA 1
ATOM 622 C C . ALA A 1 83 ? -7.307 -5.637 18.233 1.00 96.75 83 ALA A C 1
ATOM 624 O O . ALA A 1 83 ? -8.404 -6.062 18.587 1.00 96.75 83 ALA A O 1
ATOM 625 N N . GLY A 1 84 ? -6.197 -6.365 18.395 1.00 97.62 84 GLY A N 1
ATOM 626 C CA . GLY A 1 84 ? -6.173 -7.748 18.880 1.00 97.62 84 GLY A CA 1
ATOM 627 C C . GLY A 1 84 ? -6.390 -8.801 17.788 1.00 97.62 84 GLY A C 1
ATOM 628 O O . GLY A 1 84 ? -6.638 -9.959 18.112 1.00 97.62 84 GLY A O 1
ATOM 629 N N . GLY A 1 85 ? -6.319 -8.413 16.511 1.0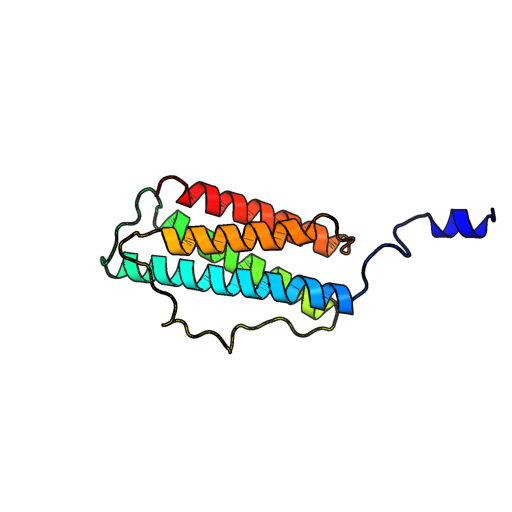0 97.94 85 GLY A N 1
ATOM 630 C CA . GLY A 1 85 ? -6.376 -9.335 15.377 1.00 97.94 85 GLY A CA 1
ATOM 631 C C . GLY A 1 85 ? -5.001 -9.802 14.907 1.00 97.94 85 GLY A C 1
ATOM 632 O O . GLY A 1 85 ? -3.961 -9.334 15.369 1.00 97.94 85 GLY A O 1
ATOM 633 N N . VAL A 1 8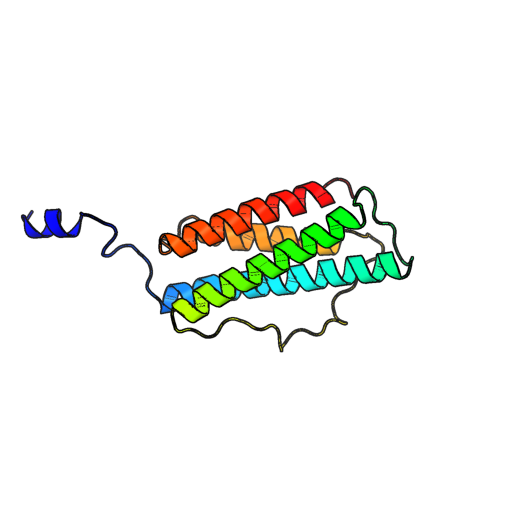6 ? -5.007 -10.701 13.922 1.00 98.31 86 VAL A N 1
ATOM 634 C CA . VAL A 1 86 ? -3.810 -11.114 13.180 1.00 98.31 86 VAL A CA 1
ATOM 635 C C . VAL A 1 86 ? -3.790 -10.369 11.849 1.00 98.31 86 VAL A C 1
ATOM 637 O O . VAL A 1 86 ? -4.760 -10.429 11.088 1.00 98.31 86 VAL A O 1
ATOM 640 N N . ALA A 1 87 ? -2.704 -9.644 11.582 1.00 98.44 87 ALA A N 1
ATOM 641 C CA . ALA A 1 87 ? -2.500 -8.960 10.313 1.00 98.44 87 ALA A CA 1
ATOM 642 C C . ALA A 1 87 ? -2.197 -9.956 9.188 1.00 98.44 87 ALA A C 1
ATOM 644 O O . ALA A 1 87 ? -1.471 -10.931 9.394 1.00 98.44 87 ALA A O 1
ATOM 645 N N . TYR A 1 88 ? -2.717 -9.684 7.991 1.00 98.25 88 TYR A N 1
ATOM 646 C CA . TYR A 1 88 ? -2.318 -10.394 6.781 1.00 98.25 88 TYR A CA 1
ATOM 647 C C . TYR A 1 88 ? -0.802 -10.270 6.565 1.00 98.25 88 TYR A C 1
ATOM 649 O O . TYR A 1 88 ? -0.238 -9.180 6.653 1.00 98.25 88 TYR A O 1
ATOM 657 N N . ASN A 1 89 ? -0.149 -11.399 6.296 1.00 93.94 89 ASN A N 1
ATOM 658 C CA . ASN A 1 89 ? 1.309 -11.533 6.303 1.00 93.94 89 ASN A CA 1
ATOM 659 C C . ASN A 1 89 ? 1.909 -11.965 4.951 1.00 93.94 89 ASN A C 1
ATOM 661 O O . ASN A 1 89 ? 3.130 -12.022 4.845 1.00 93.94 89 ASN A O 1
ATOM 665 N N . GLY A 1 90 ? 1.083 -12.247 3.937 1.00 94.88 90 GLY A N 1
ATOM 666 C CA . GLY A 1 90 ? 1.535 -12.555 2.576 1.00 94.88 90 GLY A CA 1
ATOM 667 C C . GLY A 1 90 ? 2.232 -13.905 2.391 1.00 94.88 90 GLY A C 1
ATOM 668 O O . GLY A 1 90 ? 2.888 -14.086 1.375 1.00 94.88 90 GLY A O 1
ATOM 669 N N . VAL A 1 91 ? 2.114 -14.855 3.329 1.00 95.12 91 VAL A N 1
ATOM 670 C CA . VAL A 1 91 ? 2.736 -16.196 3.188 1.00 95.12 91 VAL A CA 1
ATOM 671 C C . VAL A 1 91 ? 2.098 -17.063 2.092 1.00 95.12 91 VAL A C 1
ATOM 673 O O . VAL A 1 91 ? 2.589 -18.147 1.805 1.00 95.12 91 VAL A O 1
ATOM 676 N N . ASP A 1 92 ? 0.991 -16.599 1.512 1.00 95.88 92 ASP A N 1
ATOM 677 C CA . ASP A 1 92 ? 0.312 -17.141 0.334 1.00 95.88 92 ASP A CA 1
ATOM 678 C C . ASP A 1 92 ? 0.814 -16.543 -0.994 1.00 95.88 92 ASP A C 1
ATOM 680 O O . ASP A 1 92 ? 0.293 -16.914 -2.044 1.00 95.88 92 ASP A O 1
ATOM 684 N N . LEU A 1 93 ? 1.771 -15.605 -0.965 1.00 94.31 93 LEU A N 1
ATOM 685 C CA . LEU A 1 93 ? 2.272 -14.895 -2.145 1.00 94.31 93 LEU A CA 1
ATOM 686 C C . LEU A 1 93 ? 3.726 -15.273 -2.444 1.00 94.31 93 LEU A C 1
ATOM 688 O O . LEU A 1 93 ? 4.609 -15.074 -1.609 1.00 94.31 93 LEU A O 1
ATOM 692 N N . GLU A 1 94 ? 3.996 -15.725 -3.668 1.00 92.31 94 GLU A N 1
ATOM 693 C CA . GLU A 1 94 ? 5.355 -16.015 -4.124 1.00 92.31 94 GLU A CA 1
ATOM 694 C C . GLU A 1 94 ? 5.932 -14.853 -4.936 1.00 92.31 94 GLU A C 1
ATOM 696 O O . GLU A 1 94 ? 5.330 -14.346 -5.881 1.00 92.31 94 GLU A O 1
ATOM 701 N N . ALA A 1 95 ? 7.150 -14.420 -4.602 1.00 88.38 95 ALA A N 1
ATOM 702 C CA . ALA A 1 95 ? 7.775 -13.254 -5.235 1.00 88.38 95 ALA A CA 1
ATOM 703 C C . ALA A 1 95 ? 8.164 -13.469 -6.717 1.00 88.38 95 ALA A C 1
ATOM 705 O O . ALA A 1 95 ? 8.618 -12.518 -7.367 1.00 88.38 95 ALA A O 1
ATOM 706 N N . SER A 1 96 ? 8.038 -14.700 -7.225 1.00 88.75 96 SER A N 1
ATOM 707 C CA . SER A 1 96 ? 8.176 -15.095 -8.634 1.00 88.75 96 SER A CA 1
ATOM 708 C C . SER A 1 96 ? 6.946 -14.781 -9.480 1.00 88.75 96 SER A C 1
ATOM 710 O O . SER A 1 96 ? 7.083 -14.600 -10.685 1.00 88.75 96 SER A O 1
ATOM 712 N N . ASP A 1 97 ? 5.771 -14.682 -8.860 1.00 92.06 97 ASP A N 1
ATOM 713 C CA . ASP A 1 97 ? 4.480 -14.554 -9.554 1.00 92.06 97 ASP A CA 1
ATOM 714 C C . ASP A 1 97 ? 4.215 -13.109 -10.015 1.00 92.06 97 ASP A C 1
ATOM 716 O O . ASP A 1 97 ? 3.179 -12.792 -10.599 1.00 92.06 97 ASP A O 1
ATOM 720 N N . TYR A 1 98 ? 5.175 -12.223 -9.741 1.00 92.31 98 TYR A N 1
ATOM 721 C CA . TYR A 1 98 ? 5.136 -10.795 -10.001 1.00 92.31 98 TYR A CA 1
ATOM 722 C C . TYR A 1 98 ? 6.284 -10.414 -10.929 1.00 92.31 98 TYR A C 1
ATOM 724 O O . TYR A 1 98 ? 7.449 -10.337 -10.521 1.00 92.31 98 TYR A O 1
ATOM 732 N N . THR A 1 99 ? 5.932 -10.162 -12.183 1.00 88.56 99 THR A N 1
ATOM 733 C CA . THR A 1 99 ? 6.819 -9.745 -13.267 1.00 88.56 99 THR A CA 1
ATOM 734 C C . THR A 1 99 ? 6.678 -8.249 -13.544 1.00 88.56 99 THR A C 1
ATOM 736 O O . THR A 1 99 ? 5.629 -7.640 -13.325 1.00 88.56 99 THR A O 1
ATOM 739 N N . PHE A 1 100 ? 7.763 -7.633 -14.018 1.00 88.00 100 PHE A N 1
ATOM 740 C CA . PHE A 1 100 ? 7.690 -6.338 -14.688 1.00 88.00 100 PHE A CA 1
ATOM 741 C C . PHE A 1 100 ? 7.599 -6.632 -16.181 1.00 88.00 100 PHE A C 1
ATOM 743 O O . PHE A 1 100 ? 8.559 -7.119 -16.780 1.00 88.00 100 PHE A O 1
ATOM 750 N N . GLU A 1 101 ? 6.406 -6.447 -16.733 1.00 78.88 101 GLU A N 1
ATOM 751 C CA . GLU A 1 101 ? 6.079 -6.832 -18.102 1.00 78.88 101 GLU A CA 1
ATOM 752 C C . GLU A 1 101 ? 6.792 -5.945 -19.143 1.00 78.88 101 GLU A C 1
ATOM 754 O O . GLU A 1 101 ? 7.268 -4.854 -18.816 1.00 78.88 101 GLU A O 1
ATOM 759 N N . PRO A 1 102 ? 6.860 -6.362 -20.423 1.00 67.69 102 PRO A N 1
ATOM 760 C CA . PRO A 1 102 ? 7.438 -5.545 -21.495 1.00 67.69 102 PRO A CA 1
ATOM 761 C C . PRO A 1 102 ? 6.704 -4.218 -21.760 1.00 67.69 102 PRO A C 1
ATOM 763 O O . PRO A 1 102 ? 7.276 -3.328 -22.386 1.00 67.69 102 PRO A O 1
ATOM 766 N N . ASP A 1 103 ? 5.458 -4.067 -21.292 1.00 68.44 103 ASP A N 1
ATOM 767 C CA . ASP A 1 103 ? 4.721 -2.791 -21.276 1.00 68.44 103 ASP A CA 1
ATOM 768 C C . ASP A 1 103 ? 5.068 -1.901 -20.057 1.00 68.44 103 ASP A C 1
ATOM 770 O O . ASP A 1 103 ? 4.524 -0.805 -19.884 1.00 68.44 103 ASP A O 1
ATOM 774 N N . GLY A 1 104 ? 6.019 -2.355 -19.236 1.00 81.25 104 GLY A N 1
ATOM 775 C CA . GLY A 1 104 ? 6.638 -1.640 -18.134 1.00 81.25 104 GLY A CA 1
ATOM 776 C C . GLY A 1 104 ? 5.698 -1.436 -16.954 1.00 81.25 104 GLY A C 1
ATOM 777 O O . GLY A 1 104 ? 5.321 -2.357 -16.229 1.00 81.25 104 GLY A O 1
ATOM 778 N N . TRP A 1 105 ? 5.341 -0.179 -16.711 1.00 90.75 105 TRP A N 1
ATOM 779 C CA . TRP A 1 105 ? 4.673 0.246 -15.482 1.00 90.75 105 TRP A CA 1
ATOM 780 C C . TRP A 1 105 ? 3.181 -0.118 -15.399 1.00 90.75 105 TRP A C 1
ATOM 782 O O . TRP A 1 105 ? 2.519 0.262 -14.431 1.00 90.75 105 TRP A O 1
ATOM 792 N N . ALA A 1 106 ? 2.622 -0.849 -16.370 1.00 90.12 106 ALA A N 1
ATOM 793 C CA . ALA A 1 106 ? 1.202 -1.202 -16.395 1.00 90.12 106 ALA A CA 1
ATOM 794 C C . ALA A 1 106 ? 0.770 -2.044 -15.182 1.00 90.12 106 ALA A C 1
ATOM 796 O O . ALA A 1 106 ? -0.215 -1.696 -14.529 1.00 90.12 106 ALA A O 1
ATOM 797 N N . GLY A 1 107 ? 1.534 -3.083 -14.821 1.00 91.94 107 GLY A N 1
ATOM 798 C CA . GLY A 1 107 ? 1.251 -3.914 -13.641 1.00 91.94 107 GLY A CA 1
ATOM 799 C C . GLY A 1 107 ? 1.293 -3.121 -12.328 1.00 91.94 107 GLY A C 1
ATOM 800 O O . GLY A 1 107 ? 0.381 -3.219 -11.505 1.00 91.94 107 GLY A O 1
ATOM 801 N N . VAL A 1 108 ? 2.299 -2.250 -12.171 1.00 94.69 108 VAL A N 1
ATOM 802 C CA . VAL A 1 108 ? 2.430 -1.358 -11.003 1.00 94.69 108 VAL A CA 1
ATOM 803 C C . VAL A 1 108 ? 1.244 -0.388 -10.924 1.00 94.69 108 VAL A C 1
ATOM 805 O O . VAL A 1 108 ? 0.618 -0.268 -9.873 1.00 94.69 108 VAL A O 1
ATOM 808 N N . ARG A 1 109 ? 0.873 0.254 -12.043 1.00 94.81 109 ARG A N 1
ATOM 809 C CA . ARG A 1 109 ? -0.302 1.140 -12.128 1.00 94.81 109 ARG A CA 1
ATOM 810 C C . ARG A 1 109 ? -1.607 0.424 -11.797 1.00 94.81 109 ARG A C 1
ATOM 812 O O . ARG A 1 109 ? -2.450 1.003 -11.118 1.00 94.81 109 ARG A O 1
ATOM 819 N N . ALA A 1 110 ? -1.789 -0.806 -12.275 1.00 94.81 110 ALA A N 1
ATOM 820 C CA . ALA A 1 110 ? -2.989 -1.588 -12.005 1.00 94.81 110 ALA A CA 1
ATOM 821 C C . ALA A 1 110 ? -3.149 -1.871 -10.501 1.00 94.81 110 ALA A C 1
ATOM 823 O O . ALA A 1 110 ? -4.246 -1.703 -9.968 1.00 94.81 110 ALA A O 1
ATOM 824 N N . GLN A 1 111 ? -2.063 -2.224 -9.804 1.00 96.25 111 GLN A N 1
ATOM 825 C CA . GLN A 1 111 ? -2.114 -2.477 -8.360 1.00 96.25 111 GLN A CA 1
ATOM 826 C C . GLN A 1 111 ? -2.184 -1.209 -7.511 1.00 96.25 111 GLN A C 1
ATOM 828 O O . GLN A 1 111 ? -2.927 -1.187 -6.535 1.00 96.25 111 GLN A O 1
ATOM 833 N N . GLU A 1 112 ? -1.510 -0.122 -7.896 1.00 97.62 112 GLU A N 1
ATOM 834 C CA . GLU A 1 112 ? -1.731 1.166 -7.232 1.00 97.62 112 GLU A CA 1
ATOM 835 C C . GLU A 1 112 ? -3.190 1.618 -7.410 1.00 97.62 112 GLU A C 1
ATOM 837 O O . GLU A 1 112 ? -3.819 2.020 -6.437 1.00 97.62 112 GLU A O 1
ATOM 842 N N . LYS A 1 113 ? -3.797 1.467 -8.597 1.00 98.06 113 LYS A N 1
ATOM 843 C CA . LYS A 1 113 ? -5.232 1.748 -8.786 1.00 98.06 113 LYS A CA 1
ATOM 844 C C . LYS A 1 113 ? -6.114 0.880 -7.880 1.00 98.06 113 LYS A C 1
ATOM 846 O O . LYS A 1 113 ? -7.025 1.411 -7.249 1.00 98.06 113 LYS A O 1
ATOM 851 N N . ALA A 1 114 ? -5.823 -0.418 -7.764 1.00 98.25 114 ALA A N 1
ATOM 852 C CA . ALA A 1 114 ? -6.527 -1.310 -6.841 1.00 98.25 114 ALA A CA 1
ATOM 853 C C . ALA A 1 114 ? -6.359 -0.883 -5.368 1.00 98.25 114 ALA A C 1
ATOM 855 O O . ALA A 1 114 ? -7.304 -0.978 -4.586 1.00 98.25 114 ALA A O 1
ATOM 856 N N . LEU A 1 115 ? -5.187 -0.359 -4.987 1.00 98.44 115 LEU A N 1
ATOM 857 C CA . LEU A 1 115 ? -4.952 0.218 -3.663 1.00 98.44 115 LEU A CA 1
ATOM 858 C C . LEU A 1 115 ? -5.776 1.494 -3.443 1.00 98.44 115 LEU A C 1
ATOM 860 O O . LEU A 1 115 ? -6.409 1.626 -2.398 1.00 98.44 115 LEU A O 1
ATOM 864 N N . GLY A 1 116 ? -5.822 2.400 -4.421 1.00 98.38 116 GLY A N 1
ATOM 865 C CA . GLY A 1 116 ? -6.669 3.595 -4.377 1.00 98.38 116 GLY A CA 1
ATOM 866 C C . GLY A 1 116 ? -8.153 3.250 -4.210 1.00 98.38 116 GLY A C 1
ATOM 867 O O . GLY A 1 116 ? -8.831 3.821 -3.358 1.00 98.38 116 GLY A O 1
ATOM 868 N N . GLU A 1 117 ? -8.645 2.246 -4.940 1.00 98.44 117 GLU A N 1
ATOM 869 C CA . GLU A 1 117 ? -10.011 1.720 -4.803 1.00 98.44 117 GLU A CA 1
ATOM 870 C C . GLU A 1 117 ? -10.264 1.099 -3.416 1.00 98.44 117 GLU A C 1
ATOM 872 O O . GLU A 1 117 ? -11.286 1.385 -2.788 1.00 98.44 117 GLU A O 1
ATOM 877 N N . ALA A 1 118 ? -9.322 0.307 -2.892 1.00 98.25 118 ALA A N 1
ATOM 878 C CA . ALA A 1 118 ? -9.421 -0.295 -1.561 1.00 98.25 118 ALA A CA 1
ATOM 879 C C . ALA A 1 118 ? -9.387 0.747 -0.424 1.00 98.25 118 ALA A C 1
ATOM 881 O O . ALA A 1 118 ? -10.062 0.571 0.593 1.00 98.25 118 ALA A O 1
ATOM 882 N N . LEU A 1 119 ? -8.632 1.839 -0.596 1.00 98.12 119 LEU A N 1
ATOM 883 C CA . LEU A 1 119 ? -8.578 2.975 0.331 1.00 98.12 119 LEU A CA 1
ATOM 884 C C . LEU A 1 119 ? -9.845 3.836 0.257 1.00 98.12 119 LEU A C 1
ATOM 886 O O . LEU A 1 119 ? -10.350 4.250 1.300 1.00 98.12 119 LEU A O 1
ATOM 890 N N . ALA A 1 120 ? -10.398 4.062 -0.939 1.00 97.38 120 ALA A N 1
ATOM 891 C CA . ALA A 1 120 ? -11.653 4.793 -1.120 1.00 97.38 120 ALA A CA 1
ATOM 892 C C . ALA A 1 120 ? -12.819 4.120 -0.372 1.00 97.38 120 ALA A C 1
ATOM 894 O O . ALA A 1 120 ? -13.607 4.800 0.282 1.00 97.38 120 ALA A O 1
ATOM 895 N N . GLN A 1 121 ? -12.864 2.783 -0.361 1.00 96.75 121 GLN A N 1
ATOM 896 C CA . GLN A 1 121 ? -13.836 2.002 0.422 1.00 96.75 121 GLN A CA 1
ATOM 897 C C . GLN A 1 121 ? -13.732 2.216 1.947 1.00 96.75 121 GLN A C 1
ATOM 899 O O . GLN A 1 121 ? -14.661 1.865 2.669 1.00 96.75 121 GLN A O 1
ATOM 904 N N . GLN A 1 122 ? -12.637 2.797 2.459 1.00 96.50 122 GLN A N 1
ATOM 905 C CA . GLN A 1 122 ? -12.462 3.087 3.890 1.00 96.50 122 GLN A CA 1
ATOM 906 C C . GLN A 1 122 ? -12.960 4.477 4.312 1.00 96.50 122 GLN A C 1
ATOM 908 O O . GLN A 1 122 ? -12.999 4.754 5.510 1.00 96.50 122 GLN A O 1
ATOM 913 N N . VAL A 1 123 ? -13.298 5.364 3.367 1.00 90.88 123 VAL A N 1
ATOM 914 C CA . VAL A 1 123 ? -13.546 6.793 3.647 1.00 90.88 123 VAL A CA 1
ATOM 915 C C . VAL A 1 123 ? -14.801 7.016 4.494 1.00 90.88 123 VAL A C 1
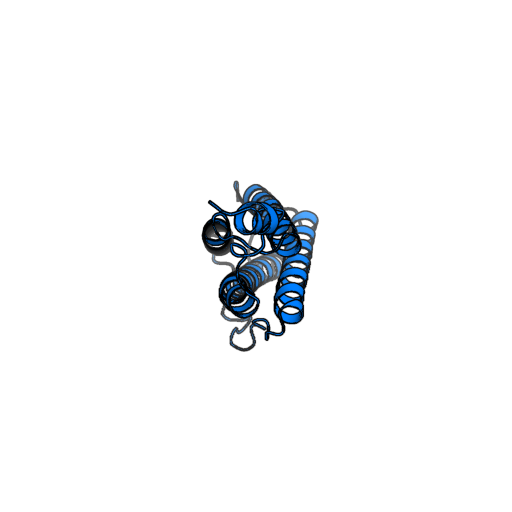ATOM 917 O O . VAL A 1 123 ? -14.753 7.773 5.464 1.00 90.88 123 VAL A O 1
ATOM 920 N N . ASP A 1 124 ? -15.898 6.332 4.164 1.00 89.88 124 ASP A N 1
ATOM 921 C CA . ASP A 1 124 ? -17.184 6.482 4.862 1.00 89.88 124 ASP A CA 1
ATOM 922 C C . ASP A 1 124 ? -17.260 5.669 6.170 1.00 89.88 124 ASP A C 1
ATOM 924 O O . ASP A 1 124 ? -18.133 5.891 7.018 1.00 89.88 124 ASP A O 1
ATOM 928 N N . ILE A 1 125 ? -16.310 4.750 6.371 1.00 93.81 125 ILE A N 1
ATOM 929 C CA . ILE A 1 125 ? -16.232 3.893 7.553 1.00 93.81 125 ILE A CA 1
ATOM 930 C C . ILE A 1 125 ? -15.742 4.709 8.753 1.00 93.81 125 ILE A C 1
ATOM 932 O O . ILE A 1 125 ? -14.699 5.368 8.723 1.00 93.81 125 ILE A O 1
ATOM 936 N N . GLN A 1 126 ? -16.473 4.617 9.863 1.00 94.38 126 GLN A N 1
ATOM 937 C CA . GLN A 1 126 ? -16.153 5.303 11.115 1.00 94.38 126 GLN A CA 1
ATOM 938 C C . GLN A 1 126 ? -15.030 4.585 11.885 1.00 94.38 126 GLN A C 1
ATOM 940 O O . GLN A 1 126 ? -15.208 4.091 12.995 1.00 94.38 126 GLN A O 1
ATOM 945 N N . HIS A 1 127 ? -13.848 4.527 11.274 1.00 94.44 127 HIS A N 1
ATOM 946 C CA . HIS A 1 127 ? -12.602 4.034 11.863 1.00 94.44 127 HIS A CA 1
ATOM 947 C C . HIS A 1 127 ? -12.166 4.880 13.066 1.00 94.44 127 HIS A C 1
ATOM 949 O O . HIS A 1 127 ? -12.248 6.107 13.012 1.00 94.44 127 HIS A O 1
ATOM 955 N N . HIS A 1 128 ? -11.595 4.267 14.111 1.00 93.12 128 HIS A N 1
ATOM 956 C CA . HIS A 1 128 ? -10.984 4.991 15.239 1.00 93.12 128 HIS A CA 1
ATOM 957 C C . HIS A 1 128 ? -10.029 6.117 14.776 1.00 93.12 128 HIS A C 1
ATOM 959 O O . HIS A 1 128 ? -9.314 5.970 13.784 1.00 93.12 128 HIS A O 1
ATOM 965 N N . MET A 1 129 ? -9.945 7.230 15.523 1.00 92.44 129 MET A N 1
ATOM 966 C CA . MET A 1 129 ? -9.164 8.423 15.129 1.00 92.44 129 MET A CA 1
ATO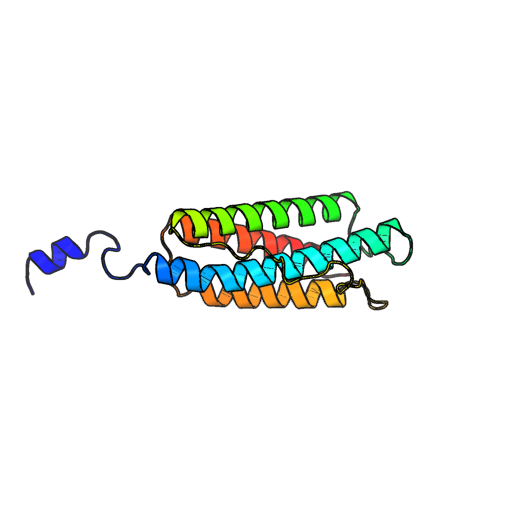M 967 C C . MET A 1 129 ? -7.720 8.127 14.681 1.00 92.44 129 MET A C 1
ATOM 969 O O . MET A 1 129 ? -7.268 8.683 13.681 1.00 92.44 129 MET A O 1
ATOM 973 N N . ARG A 1 130 ? -6.999 7.240 15.387 1.00 93.50 130 ARG A N 1
ATOM 974 C CA . ARG A 1 130 ? -5.632 6.832 15.010 1.00 93.50 130 ARG A CA 1
ATOM 975 C C . ARG A 1 130 ? -5.611 6.087 13.672 1.00 93.50 130 ARG A C 1
ATOM 977 O O . ARG A 1 130 ? -4.780 6.399 12.827 1.00 93.50 130 ARG A O 1
ATOM 984 N N . THR A 1 131 ? -6.542 5.158 13.465 1.00 95.94 131 THR A N 1
ATOM 985 C CA . THR A 1 131 ? -6.705 4.411 12.210 1.00 95.94 131 THR A CA 1
ATOM 986 C C . THR A 1 131 ? -7.000 5.349 11.041 1.00 95.94 131 THR A C 1
ATOM 988 O O . THR A 1 131 ? -6.361 5.237 10.001 1.00 95.94 131 THR A O 1
ATOM 991 N N . ARG A 1 132 ? -7.876 6.350 11.224 1.00 96.06 132 ARG A N 1
ATOM 992 C CA . ARG A 1 132 ? -8.148 7.381 10.200 1.00 96.06 132 ARG A CA 1
ATOM 993 C C . ARG A 1 132 ? -6.912 8.196 9.832 1.00 96.06 132 ARG A C 1
ATOM 995 O O . ARG A 1 132 ? -6.686 8.442 8.653 1.00 96.06 132 ARG A O 1
ATOM 1002 N N . ALA A 1 133 ? -6.102 8.590 10.815 1.00 96.50 133 ALA A N 1
ATOM 1003 C CA . ALA A 1 133 ? -4.852 9.305 10.558 1.00 96.50 133 ALA A CA 1
ATOM 1004 C C . ALA A 1 133 ? -3.835 8.443 9.784 1.00 96.50 133 ALA A C 1
ATOM 1006 O O . ALA A 1 133 ? -3.143 8.955 8.907 1.00 96.50 133 ALA A O 1
ATOM 1007 N N . ILE A 1 134 ? -3.775 7.136 10.068 1.00 98.12 134 ILE A N 1
ATOM 1008 C CA . ILE A 1 134 ? -2.931 6.185 9.330 1.00 98.12 134 ILE A CA 1
ATOM 1009 C C . ILE A 1 134 ? -3.441 6.017 7.893 1.00 98.12 134 ILE A C 1
ATOM 1011 O O . ILE A 1 134 ? -2.663 6.214 6.966 1.00 98.12 134 ILE A O 1
ATOM 1015 N N . LEU A 1 135 ? -4.737 5.751 7.693 1.00 98.38 135 LEU A N 1
ATOM 1016 C CA . LEU A 1 135 ? -5.355 5.626 6.365 1.00 98.38 135 LEU A CA 1
ATOM 1017 C C . LEU A 1 135 ? -5.149 6.883 5.504 1.00 98.38 135 LEU A C 1
ATOM 1019 O O . LEU A 1 135 ? -4.790 6.769 4.335 1.00 98.38 135 LEU A O 1
ATOM 1023 N N . ALA A 1 136 ? -5.298 8.078 6.085 1.00 98.00 136 ALA A N 1
ATOM 1024 C CA . ALA A 1 136 ? -5.040 9.340 5.390 1.00 98.00 136 ALA A CA 1
ATOM 1025 C C . ALA A 1 136 ? -3.565 9.495 4.968 1.00 98.00 136 ALA A C 1
ATOM 1027 O O . ALA A 1 136 ? -3.288 9.964 3.865 1.00 98.00 136 ALA A O 1
ATOM 1028 N N . ALA A 1 137 ? -2.617 9.064 5.809 1.00 98.38 137 ALA A N 1
ATOM 1029 C CA . ALA A 1 137 ? -1.199 9.047 5.453 1.00 98.38 137 ALA A CA 1
ATOM 1030 C C . ALA A 1 137 ? -0.896 8.029 4.337 1.00 98.38 137 ALA A C 1
ATOM 1032 O O . ALA A 1 137 ? -0.178 8.363 3.397 1.00 98.38 137 ALA A O 1
ATOM 1033 N N . VAL A 1 138 ? -1.483 6.825 4.393 1.00 98.62 138 VAL A N 1
ATOM 1034 C CA . VAL A 1 138 ? -1.337 5.806 3.336 1.00 98.62 138 VAL A CA 1
ATOM 1035 C C . VAL A 1 138 ? -1.894 6.318 2.003 1.00 98.62 138 VAL A C 1
ATOM 1037 O O . VAL A 1 138 ? -1.237 6.158 0.976 1.00 98.62 138 VAL A O 1
ATOM 1040 N N . ALA A 1 139 ? -3.051 6.989 2.012 1.00 98.50 139 ALA A N 1
ATOM 1041 C CA . ALA A 1 139 ? -3.643 7.594 0.819 1.00 98.50 139 ALA A CA 1
ATOM 1042 C C . ALA A 1 139 ? -2.759 8.702 0.218 1.00 98.50 139 ALA A C 1
ATOM 1044 O O . ALA A 1 139 ? -2.488 8.682 -0.979 1.00 98.50 139 ALA A O 1
ATOM 1045 N N . ALA A 1 140 ? -2.228 9.615 1.039 1.00 98.50 140 ALA A N 1
ATOM 1046 C CA . ALA A 1 140 ? -1.303 10.650 0.567 1.00 98.50 140 ALA A CA 1
ATOM 1047 C C . ALA A 1 140 ? -0.014 10.055 -0.039 1.00 98.50 140 ALA A C 1
ATOM 1049 O O . ALA A 1 140 ? 0.469 10.519 -1.073 1.00 98.50 140 ALA A O 1
ATOM 1050 N N . ASN A 1 141 ? 0.519 8.991 0.568 1.00 98.62 141 ASN A N 1
ATOM 1051 C CA . ASN A 1 141 ? 1.698 8.288 0.065 1.00 98.62 141 ASN A CA 1
ATOM 1052 C C . ASN A 1 141 ? 1.408 7.494 -1.222 1.00 98.62 141 ASN A C 1
ATOM 1054 O O . ASN A 1 141 ? 2.277 7.397 -2.087 1.00 98.62 141 ASN A O 1
ATOM 1058 N N . HIS A 1 142 ? 0.202 6.942 -1.368 1.00 98.12 142 HIS A N 1
ATOM 1059 C CA . HIS A 1 142 ? -0.274 6.313 -2.602 1.00 98.12 142 HIS A CA 1
ATOM 1060 C C . HIS A 1 142 ? -0.372 7.327 -3.753 1.00 98.12 142 HIS A C 1
ATOM 1062 O O . HIS A 1 142 ? 0.210 7.092 -4.811 1.00 98.12 142 HIS A O 1
ATOM 1068 N N . GLU A 1 143 ? -0.985 8.492 -3.531 1.00 98.25 143 GLU A N 1
ATOM 1069 C CA . GLU A 1 143 ? -1.063 9.569 -4.533 1.00 98.25 143 GLU A CA 1
ATOM 1070 C C . GLU A 1 143 ? 0.323 10.066 -4.980 1.00 98.25 143 GLU A C 1
ATOM 1072 O O . GLU A 1 143 ? 0.548 10.345 -6.163 1.00 98.25 143 GLU A O 1
ATOM 1077 N N . ALA A 1 144 ? 1.295 10.117 -4.062 1.00 97.88 144 ALA A N 1
ATOM 1078 C CA . ALA A 1 144 ? 2.683 10.430 -4.400 1.00 97.88 144 ALA A CA 1
ATOM 1079 C C . ALA A 1 144 ? 3.304 9.373 -5.338 1.00 97.88 144 ALA A C 1
ATOM 1081 O O . ALA A 1 144 ? 3.913 9.732 -6.348 1.00 97.88 144 ALA A O 1
ATOM 1082 N N . ARG A 1 145 ? 3.098 8.075 -5.065 1.00 97.50 145 ARG A N 1
ATOM 1083 C CA . ARG A 1 145 ? 3.575 6.975 -5.928 1.00 97.50 145 ARG A CA 1
ATOM 1084 C C . ARG A 1 145 ? 2.865 6.944 -7.285 1.00 97.50 145 ARG A C 1
ATOM 1086 O O . ARG A 1 145 ? 3.530 6.805 -8.307 1.00 97.50 145 ARG A O 1
ATOM 1093 N N . MET A 1 146 ? 1.550 7.170 -7.325 1.00 96.56 146 MET A N 1
ATOM 1094 C CA . MET A 1 146 ? 0.789 7.316 -8.575 1.00 96.56 146 MET A CA 1
ATOM 1095 C C . MET A 1 146 ? 1.247 8.515 -9.408 1.00 96.56 146 MET A C 1
ATOM 1097 O O . MET A 1 146 ? 1.258 8.455 -10.636 1.00 96.56 146 MET A O 1
ATOM 1101 N N . THR A 1 147 ? 1.655 9.606 -8.759 1.00 95.75 147 THR A N 1
ATOM 1102 C CA . THR A 1 147 ? 2.206 10.784 -9.440 1.00 95.75 147 THR A CA 1
ATOM 1103 C C . THR A 1 147 ? 3.571 10.497 -10.059 1.00 95.75 147 THR A C 1
ATOM 1105 O O . THR A 1 147 ? 3.798 10.889 -11.2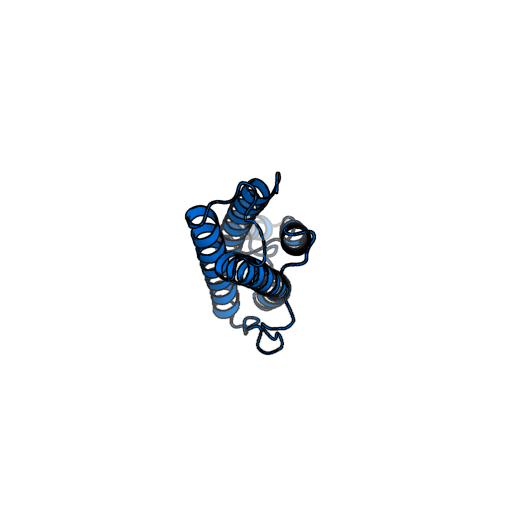02 1.00 95.75 147 THR A O 1
ATOM 1108 N N . LEU A 1 148 ? 4.433 9.758 -9.356 1.00 94.00 148 LEU A N 1
ATOM 1109 C CA . LEU A 1 148 ? 5.751 9.337 -9.837 1.00 94.00 148 LEU A CA 1
ATOM 1110 C C . LEU A 1 148 ? 5.670 8.488 -11.123 1.00 94.00 148 LEU A C 1
ATOM 1112 O O . LEU A 1 148 ? 6.399 8.744 -12.077 1.00 94.00 148 LEU A O 1
ATOM 1116 N N . ILE A 1 149 ? 4.745 7.523 -11.185 1.00 92.81 149 ILE A N 1
ATOM 1117 C CA . ILE A 1 149 ? 4.620 6.573 -12.315 1.00 92.81 149 ILE A CA 1
ATOM 1118 C C . ILE A 1 149 ? 3.642 7.026 -13.416 1.00 92.81 149 ILE A C 1
ATOM 1120 O O . ILE A 1 149 ? 3.348 6.270 -14.346 1.00 92.81 149 ILE A O 1
ATOM 1124 N N . ARG A 1 150 ? 3.107 8.251 -13.315 1.00 88.69 150 ARG A N 1
ATOM 1125 C CA . ARG A 1 150 ? 2.025 8.764 -14.176 1.00 88.69 150 ARG A CA 1
ATOM 1126 C C . ARG A 1 150 ? 2.406 8.861 -15.654 1.00 88.69 150 ARG A C 1
ATOM 1128 O O . ARG A 1 150 ? 1.564 8.625 -16.513 1.00 88.69 150 ARG A O 1
ATOM 1135 N N . ASN A 1 151 ? 3.660 9.220 -15.919 1.00 81.50 151 ASN A N 1
ATOM 1136 C CA . ASN A 1 151 ? 4.192 9.510 -17.255 1.00 81.50 151 ASN A CA 1
ATOM 1137 C C . ASN A 1 151 ? 5.168 8.423 -17.756 1.00 81.50 151 ASN A C 1
ATOM 1139 O O . ASN A 1 151 ? 5.973 8.701 -18.644 1.00 81.50 151 ASN A O 1
ATOM 1143 N N . CYS A 1 152 ? 5.149 7.237 -17.138 1.00 80.25 152 CYS A N 1
ATOM 1144 C CA . CYS A 1 152 ? 6.037 6.112 -17.458 1.00 80.25 152 CYS A CA 1
ATOM 1145 C C . CYS A 1 152 ? 5.285 4.951 -18.134 1.00 80.25 152 CYS A C 1
ATOM 1147 O O . CYS A 1 152 ? 4.077 5.106 -18.412 1.00 80.25 152 CYS A O 1
#

Foldseek 3Di:
DDPVVVVCPPDCPPQADALVVLLVLLQVLLVLLVQLLLQLVQLVVCVVVVVDDPQQADPVNSVVLSVLSVVLSVVSQVSNVVSVHGHDDCPVPDSVVHHQDPVGCPSSLVSLVVSLVSLVVCPPHNHDPSVVVSSVSNNVSSVVVCVSSVRD

Radius of gyration: 18.51 Å; chains: 1; bounding box: 55×32×51 Å

Secondary structure (DSSP, 8-state):
--HHHHHHTSSSTTTS--HHHHHHHHHHHHHHHHHHHHHHHHHHHHHHTTSS--TT--HHHHHHHHHHHHHHHHHHHHHHHHTT-PPP--TT--TTS---BTTBTHHHHHHHHHHHHHHHTTSSS---HHHHHHHHHHHHHHHHHHHHTTT-